Protein AF-A0A095SYG0-F1 (afdb_monomer_lite)

Secondary structure (DSSP, 8-state):
--SHHHHHHHHHHS-HHHHHHHHTTS-HHHHHHHHHHHHHHHHHHHHHHT-GGGHHHHHHHHHHHHHHHHHHHHHHHHHHHHHHHHHHHHHHHHHHHHHHHHHHHHHHHHHHTT-TTHHHHHHHHHHHHHHHHHTT---HHHHTTT-

Organism: NCBI:txid1453498

Structure (mmCIF, N/CA/C/O backbone):
data_AF-A0A095SYG0-F1
#
_entry.id   AF-A0A095SYG0-F1
#
loop_
_atom_site.group_PDB
_atom_site.id
_atom_site.type_symbol
_atom_site.label_atom_id
_atom_site.label_alt_id
_atom_site.label_comp_id
_atom_site.label_asym_id
_atom_site.label_entity_id
_atom_site.label_seq_id
_atom_site.pdbx_PDB_ins_code
_atom_site.Cartn_x
_atom_site.Cartn_y
_atom_site.Cartn_z
_atom_site.occupancy
_atom_site.B_iso_or_equiv
_atom_site.auth_seq_id
_atom_site.auth_comp_id
_atom_site.auth_asym_id
_atom_site.auth_atom_id
_atom_site.pdbx_PDB_model_num
ATOM 1 N N . MET A 1 1 ? 11.468 -15.580 -20.768 1.00 55.44 1 MET A N 1
ATOM 2 C CA . MET A 1 1 ? 11.190 -14.131 -20.685 1.00 55.44 1 MET A CA 1
ATOM 3 C C . MET A 1 1 ? 9.760 -13.942 -21.118 1.00 55.44 1 MET A C 1
ATOM 5 O O . MET A 1 1 ? 9.409 -14.448 -22.179 1.00 55.44 1 MET A O 1
ATOM 9 N N . TYR A 1 2 ? 8.950 -13.365 -20.238 1.00 66.25 2 TYR A N 1
ATOM 10 C CA . TYR A 1 2 ? 7.488 -13.443 -20.294 1.00 66.25 2 TYR A CA 1
ATOM 11 C C . TYR A 1 2 ? 6.916 -12.542 -21.401 1.00 66.25 2 TYR A C 1
ATOM 13 O O . TYR A 1 2 ? 5.941 -12.918 -22.042 1.00 66.25 2 TYR A O 1
ATOM 21 N N . TYR A 1 3 ? 7.595 -11.432 -21.722 1.00 77.06 3 TYR A N 1
ATOM 22 C CA . TYR A 1 3 ? 7.137 -10.454 -22.717 1.00 77.06 3 TYR A CA 1
ATOM 23 C C . TYR A 1 3 ? 7.975 -10.413 -23.995 1.00 77.06 3 TYR A C 1
ATOM 25 O O . TYR A 1 3 ? 7.632 -9.701 -24.935 1.00 77.06 3 TYR A O 1
ATOM 33 N N . LYS A 1 4 ? 9.051 -11.203 -24.079 1.00 71.62 4 LYS A N 1
ATOM 34 C CA . LYS A 1 4 ? 10.007 -11.170 -25.197 1.00 71.62 4 LYS A CA 1
ATOM 35 C C . LYS A 1 4 ? 9.344 -11.252 -26.576 1.00 71.62 4 LYS A C 1
ATOM 37 O O . LYS A 1 4 ? 9.665 -10.436 -27.427 1.00 71.62 4 LYS A O 1
ATOM 42 N N . GLN A 1 5 ? 8.427 -12.195 -26.800 1.00 74.25 5 GLN A N 1
ATOM 43 C CA . GLN A 1 5 ? 7.782 -12.361 -28.111 1.00 74.25 5 GLN A CA 1
ATOM 44 C C . GLN A 1 5 ? 6.916 -11.145 -28.483 1.00 74.25 5 GLN A C 1
ATOM 46 O O . GLN A 1 5 ? 7.044 -10.622 -29.581 1.00 74.25 5 GLN A O 1
ATOM 51 N N . GLN A 1 6 ? 6.120 -10.637 -27.538 1.00 77.31 6 GLN A N 1
ATOM 52 C CA . GLN A 1 6 ? 5.275 -9.455 -27.744 1.00 77.31 6 GLN A CA 1
ATOM 53 C C . GLN A 1 6 ? 6.100 -8.181 -27.950 1.00 77.31 6 GLN A C 1
ATOM 55 O O . GLN A 1 6 ? 5.770 -7.362 -28.801 1.00 77.31 6 GLN A O 1
ATOM 60 N N . LEU A 1 7 ? 7.207 -8.033 -27.216 1.00 79.75 7 LEU A N 1
ATOM 61 C CA . LEU A 1 7 ? 8.171 -6.957 -27.429 1.00 79.75 7 LEU A CA 1
ATOM 62 C C . LEU A 1 7 ? 8.756 -7.020 -28.840 1.00 79.75 7 LEU A C 1
ATOM 64 O O . LEU A 1 7 ? 8.797 -6.001 -29.521 1.00 79.75 7 LEU A O 1
ATOM 68 N N . PHE A 1 8 ? 9.175 -8.203 -29.295 1.00 73.62 8 PHE A N 1
ATOM 69 C CA . PHE A 1 8 ? 9.648 -8.390 -30.666 1.00 73.62 8 PHE A CA 1
ATOM 70 C C . PHE A 1 8 ? 8.575 -7.992 -31.687 1.00 73.62 8 PHE A C 1
ATOM 72 O O . PHE A 1 8 ? 8.866 -7.213 -32.592 1.00 73.62 8 PHE A O 1
ATOM 79 N N . ASP A 1 9 ? 7.338 -8.453 -31.519 1.00 76.19 9 ASP A N 1
ATOM 80 C CA . ASP A 1 9 ? 6.264 -8.156 -32.467 1.00 76.19 9 ASP A CA 1
ATOM 81 C C . ASP A 1 9 ? 5.954 -6.652 -32.529 1.00 76.19 9 ASP A C 1
ATOM 83 O O . ASP A 1 9 ? 5.886 -6.080 -33.613 1.00 76.19 9 ASP A O 1
ATOM 87 N N . ILE A 1 10 ? 5.864 -5.973 -31.385 1.00 75.88 10 ILE A N 1
ATOM 88 C CA . ILE A 1 10 ? 5.546 -4.539 -31.326 1.00 75.88 10 ILE A CA 1
ATOM 89 C C . ILE A 1 10 ? 6.710 -3.672 -31.830 1.00 75.88 10 ILE A C 1
ATOM 91 O O . ILE A 1 10 ? 6.491 -2.641 -32.460 1.00 75.88 10 ILE A O 1
ATOM 95 N N . ILE A 1 11 ? 7.958 -4.063 -31.563 1.00 71.75 11 ILE A N 1
ATOM 96 C CA . ILE A 1 11 ? 9.134 -3.253 -31.919 1.00 71.75 11 ILE A CA 1
ATOM 97 C C . ILE A 1 11 ? 9.509 -3.411 -33.393 1.00 71.75 11 ILE A C 1
ATOM 99 O O . ILE A 1 11 ? 9.991 -2.455 -33.999 1.00 71.75 11 ILE A O 1
ATOM 103 N N . PHE A 1 12 ? 9.317 -4.601 -33.966 1.00 67.12 12 PHE A N 1
ATOM 104 C CA . PHE A 1 12 ? 9.738 -4.897 -35.336 1.00 67.12 12 PHE A CA 1
ATOM 105 C C . PHE A 1 12 ? 8.595 -4.865 -36.356 1.00 67.12 12 PHE A C 1
ATOM 107 O O . PHE A 1 12 ? 8.872 -4.630 -37.531 1.00 67.12 12 PHE A O 1
ATOM 114 N N . ASN A 1 13 ? 7.337 -5.046 -35.933 1.00 66.62 13 ASN A N 1
ATOM 115 C CA . ASN A 1 13 ? 6.183 -5.046 -36.840 1.00 66.62 13 ASN A CA 1
ATOM 116 C C . ASN A 1 13 ? 5.265 -3.821 -36.672 1.00 66.62 13 ASN A C 1
ATOM 118 O O . ASN A 1 13 ? 4.390 -3.611 -37.512 1.00 66.62 13 ASN A O 1
ATOM 122 N N . GLU A 1 14 ? 5.461 -2.990 -35.639 1.00 68.56 14 GLU A N 1
ATOM 123 C CA . GLU A 1 14 ? 4.658 -1.785 -35.397 1.00 68.56 14 GLU A CA 1
ATOM 124 C C . GLU A 1 14 ? 5.507 -0.508 -35.216 1.00 68.56 14 GLU A C 1
ATOM 126 O O . GLU A 1 14 ? 6.732 -0.532 -35.127 1.00 68.56 14 GLU A O 1
ATOM 131 N N . ASN A 1 15 ? 4.850 0.660 -35.206 1.00 71.06 15 ASN A N 1
ATOM 132 C CA . ASN A 1 15 ? 5.502 1.959 -34.994 1.00 71.06 15 ASN A CA 1
ATOM 133 C C . ASN A 1 15 ? 5.879 2.139 -33.503 1.00 71.06 15 ASN A C 1
ATOM 135 O O . ASN A 1 15 ? 5.085 1.766 -32.640 1.00 71.06 15 ASN A O 1
ATOM 139 N N . PRO A 1 16 ? 7.001 2.807 -33.167 1.00 67.81 16 PRO A N 1
ATOM 140 C CA . PRO A 1 16 ? 7.369 3.217 -31.802 1.00 67.81 16 PRO A CA 1
ATOM 141 C C . PRO A 1 16 ? 6.239 3.761 -30.904 1.00 67.81 16 PRO A C 1
ATOM 143 O O . PRO A 1 16 ? 6.249 3.555 -29.692 1.00 67.81 16 PRO A O 1
ATOM 146 N N . THR A 1 17 ? 5.234 4.436 -31.470 1.00 77.38 17 THR A N 1
ATOM 147 C CA . THR A 1 17 ? 4.073 4.930 -30.703 1.00 77.38 17 THR A CA 1
ATOM 148 C C . THR A 1 17 ? 3.172 3.800 -30.183 1.00 77.38 17 THR A C 1
ATOM 150 O O . THR A 1 17 ? 2.547 3.951 -29.131 1.00 77.38 17 THR A O 1
ATOM 153 N N . SER A 1 18 ? 3.106 2.662 -30.879 1.00 82.44 18 SER A N 1
ATOM 154 C CA . SER A 1 18 ? 2.370 1.475 -30.430 1.00 82.44 18 SER A CA 1
ATOM 155 C C . SER A 1 18 ? 2.954 0.893 -29.150 1.00 82.44 18 SER A C 1
ATOM 157 O O . SER A 1 18 ? 2.197 0.523 -28.255 1.00 82.44 18 SER A O 1
ATOM 159 N N . PHE A 1 19 ? 4.285 0.883 -29.023 1.00 83.50 19 PHE A N 1
ATOM 160 C CA . PHE A 1 19 ? 4.963 0.376 -27.832 1.00 83.50 19 PHE A CA 1
ATOM 161 C C . PHE A 1 19 ? 4.562 1.148 -26.578 1.00 83.50 19 PHE A C 1
ATOM 163 O O . PHE A 1 19 ? 4.119 0.547 -25.604 1.00 83.50 19 PHE A O 1
ATOM 170 N N . ILE A 1 20 ? 4.623 2.481 -26.629 1.00 83.69 20 ILE A N 1
ATOM 171 C CA . ILE A 1 20 ? 4.245 3.324 -25.489 1.00 83.69 20 ILE A CA 1
ATOM 172 C C . ILE A 1 20 ? 2.759 3.160 -25.151 1.00 83.69 20 ILE A C 1
ATOM 174 O O . ILE A 1 20 ? 2.411 3.010 -23.985 1.00 83.69 20 ILE A O 1
ATOM 178 N N . LYS A 1 21 ? 1.874 3.124 -26.157 1.00 87.50 21 LYS A N 1
ATOM 179 C CA . LYS A 1 21 ? 0.428 2.922 -25.943 1.00 87.50 21 LYS A CA 1
ATOM 180 C C . LYS A 1 21 ? 0.081 1.554 -25.363 1.00 87.50 21 LYS A C 1
ATOM 182 O O . LYS A 1 21 ? -0.937 1.423 -24.690 1.00 87.50 21 LYS A O 1
ATOM 187 N N . TRP A 1 22 ? 0.848 0.523 -25.698 1.00 89.56 22 TRP A N 1
ATOM 188 C CA . TRP A 1 22 ? 0.668 -0.808 -25.134 1.00 89.56 22 TRP A CA 1
ATOM 189 C C . TRP A 1 22 ? 1.210 -0.873 -23.707 1.00 89.56 22 TRP A C 1
ATOM 191 O O . TRP A 1 22 ? 0.520 -1.384 -22.827 1.00 89.56 22 TRP A O 1
ATOM 201 N N . LEU A 1 23 ? 2.390 -0.295 -23.471 1.00 89.94 23 LEU A N 1
ATOM 202 C CA . LEU A 1 23 ? 3.031 -0.238 -22.163 1.00 89.94 23 LEU A CA 1
ATOM 203 C C . LEU A 1 23 ? 2.133 0.452 -21.130 1.00 89.94 23 LEU A C 1
ATOM 205 O O . LEU A 1 23 ? 1.880 -0.115 -20.075 1.00 89.94 23 LEU A O 1
ATOM 209 N N . THR A 1 24 ? 1.564 1.617 -21.452 1.00 89.38 24 THR A N 1
ATOM 210 C CA . THR A 1 24 ? 0.733 2.382 -20.502 1.00 89.38 24 THR A CA 1
ATOM 211 C C . THR A 1 24 ? -0.588 1.708 -20.127 1.00 89.38 24 THR A C 1
ATOM 213 O O . THR A 1 24 ? -1.232 2.128 -19.170 1.00 89.38 24 THR A O 1
ATOM 216 N N . LYS A 1 25 ? -1.007 0.663 -20.851 1.00 92.00 25 LYS A N 1
ATOM 217 C CA . LYS A 1 25 ? -2.186 -0.147 -20.497 1.00 92.00 25 LYS A CA 1
ATOM 218 C C . LYS A 1 25 ? -1.882 -1.224 -19.459 1.00 92.00 25 LYS A C 1
ATOM 220 O O . LYS A 1 25 ? -2.814 -1.836 -18.946 1.00 92.00 25 LYS A O 1
ATOM 225 N N . GLN A 1 26 ? -0.608 -1.499 -19.193 1.00 91.56 26 GLN A N 1
ATOM 226 C CA . GLN A 1 26 ? -0.200 -2.525 -18.244 1.00 91.56 26 GLN A CA 1
ATOM 227 C C . GLN A 1 26 ? -0.201 -1.969 -16.815 1.00 91.56 26 GLN A C 1
ATOM 229 O O . GLN A 1 26 ? 0.022 -0.770 -16.627 1.00 91.56 26 GLN A O 1
ATOM 234 N N . PRO A 1 27 ? -0.397 -2.813 -15.790 1.00 92.88 27 PRO A N 1
ATOM 235 C CA . PRO A 1 27 ? -0.157 -2.416 -14.405 1.00 92.88 27 PRO A CA 1
ATOM 236 C C . PRO A 1 27 ? 1.266 -1.873 -14.218 1.00 92.88 27 PRO A C 1
ATOM 238 O O . PRO A 1 27 ? 2.194 -2.377 -14.849 1.00 92.88 27 PRO A O 1
ATOM 241 N N . LEU A 1 28 ? 1.466 -0.899 -13.324 1.00 91.38 28 LEU A N 1
ATOM 242 C CA . LEU A 1 28 ? 2.775 -0.258 -13.099 1.00 91.38 28 LEU A CA 1
ATOM 243 C C . LEU A 1 28 ? 3.906 -1.271 -12.854 1.00 91.38 28 LEU A C 1
ATOM 245 O O . LEU A 1 28 ? 4.974 -1.188 -13.460 1.00 91.38 28 LEU A O 1
ATOM 249 N N . LYS A 1 29 ? 3.637 -2.298 -12.040 1.00 90.44 29 LYS A N 1
ATOM 250 C CA . LYS A 1 29 ? 4.579 -3.396 -11.787 1.00 90.44 29 LYS A CA 1
ATOM 251 C C . LYS A 1 29 ? 4.994 -4.125 -13.070 1.00 90.44 29 LYS A C 1
ATOM 253 O O . LYS A 1 29 ? 6.168 -4.436 -13.252 1.00 90.44 29 LYS A O 1
ATOM 258 N N . GLU A 1 30 ? 4.045 -4.369 -13.969 1.00 92.31 30 GLU A N 1
ATOM 259 C CA . GLU A 1 30 ? 4.309 -5.008 -15.259 1.00 92.31 30 GLU A CA 1
ATOM 260 C C . GLU A 1 30 ? 5.043 -4.057 -16.213 1.00 92.31 30 GLU A C 1
ATOM 262 O O . GLU A 1 30 ? 5.946 -4.496 -16.921 1.00 92.31 30 GLU A O 1
ATOM 267 N N . GLN A 1 31 ? 4.752 -2.750 -16.182 1.00 91.88 31 GLN A N 1
ATOM 268 C CA . GLN A 1 31 ? 5.489 -1.753 -16.969 1.00 91.88 31 GLN A CA 1
ATOM 269 C C . GLN A 1 31 ? 6.988 -1.774 -16.650 1.00 91.88 31 GLN A C 1
ATOM 271 O O . GLN A 1 31 ? 7.810 -1.797 -17.567 1.00 91.88 31 GLN A O 1
ATOM 276 N N . VAL A 1 32 ? 7.352 -1.847 -15.366 1.00 93.44 32 VAL A N 1
ATOM 277 C CA . VAL A 1 32 ? 8.752 -1.966 -14.923 1.00 93.44 32 VAL A CA 1
ATOM 278 C C . VAL A 1 32 ? 9.404 -3.237 -15.468 1.00 93.44 32 VAL A C 1
ATOM 280 O O . VAL A 1 32 ? 10.500 -3.185 -16.027 1.00 93.44 32 VAL A O 1
ATOM 283 N N . VAL A 1 33 ? 8.726 -4.383 -15.359 1.00 92.50 33 VAL A N 1
ATOM 284 C CA . VAL A 1 33 ? 9.238 -5.668 -15.868 1.00 92.50 33 VAL A CA 1
ATOM 285 C C . VAL A 1 33 ? 9.470 -5.604 -17.379 1.00 92.50 33 VAL A C 1
ATOM 287 O O . VAL A 1 33 ? 10.533 -6.000 -17.863 1.00 92.50 33 VAL A O 1
ATOM 290 N N . ILE A 1 34 ? 8.504 -5.061 -18.117 1.00 92.19 34 ILE A N 1
ATOM 291 C CA . ILE A 1 34 ? 8.558 -4.911 -19.571 1.00 92.19 34 ILE A CA 1
ATOM 292 C C . ILE A 1 34 ? 9.709 -3.991 -19.984 1.00 92.19 34 ILE A C 1
ATOM 294 O O . ILE A 1 34 ? 10.487 -4.345 -20.872 1.00 92.19 34 ILE A O 1
ATOM 298 N N . LEU A 1 35 ? 9.859 -2.830 -19.340 1.00 92.44 35 LEU A N 1
ATOM 299 C CA . LEU A 1 35 ? 10.941 -1.888 -19.633 1.00 92.44 35 LEU A CA 1
ATOM 300 C C . LEU A 1 35 ? 12.317 -2.481 -19.312 1.00 92.44 35 LEU A C 1
ATOM 302 O O . LEU A 1 35 ? 13.264 -2.279 -20.076 1.00 92.44 35 LEU A O 1
ATOM 306 N N . ARG A 1 36 ? 12.431 -3.277 -18.243 1.00 91.44 36 ARG A N 1
ATOM 307 C CA . ARG A 1 36 ? 13.665 -3.997 -17.909 1.00 91.44 36 ARG A CA 1
ATOM 308 C C . ARG A 1 36 ? 14.025 -5.034 -18.979 1.00 91.44 36 ARG A C 1
ATOM 310 O O . ARG A 1 36 ? 15.183 -5.091 -19.401 1.00 91.44 36 ARG A O 1
ATOM 317 N N . GLU A 1 37 ? 13.054 -5.819 -19.458 1.00 90.88 37 GLU A N 1
ATOM 318 C CA . GLU A 1 37 ? 13.263 -6.760 -20.574 1.00 90.88 37 GLU A CA 1
ATOM 319 C C . GLU A 1 37 ? 13.631 -6.016 -21.874 1.00 90.88 37 GLU A C 1
ATOM 321 O O . GLU A 1 37 ? 14.571 -6.411 -22.570 1.00 90.88 37 GLU A O 1
ATOM 326 N N . PHE A 1 38 ? 12.960 -4.900 -22.174 1.00 89.81 38 PHE A N 1
ATOM 327 C CA . PHE A 1 38 ? 13.249 -4.064 -23.341 1.00 89.81 38 PHE A CA 1
ATOM 328 C C . PHE A 1 38 ? 14.674 -3.493 -23.307 1.00 89.81 38 PHE A C 1
ATOM 330 O O . PHE A 1 38 ? 15.423 -3.651 -24.275 1.00 89.81 38 PHE A O 1
ATOM 337 N N . LYS A 1 39 ? 15.094 -2.915 -22.173 1.00 90.56 39 LYS A N 1
ATOM 338 C CA . LYS A 1 39 ? 16.464 -2.424 -21.946 1.00 90.56 39 LYS A CA 1
ATOM 339 C C . LYS A 1 39 ? 17.503 -3.505 -22.240 1.00 90.56 39 LYS A C 1
ATOM 341 O O . LYS A 1 39 ? 18.465 -3.263 -22.972 1.00 90.56 39 LYS A O 1
ATOM 346 N N . GLN A 1 40 ? 17.305 -4.711 -21.704 1.00 90.94 40 GLN A N 1
ATOM 347 C CA . GLN A 1 40 ? 18.210 -5.837 -21.941 1.00 90.94 40 GLN A CA 1
ATOM 348 C C . GLN A 1 40 ? 18.255 -6.239 -23.417 1.00 90.94 40 GLN A C 1
ATOM 350 O O . GLN A 1 40 ? 19.335 -6.507 -23.943 1.00 90.94 40 GLN A O 1
ATOM 355 N N . MET A 1 41 ? 17.108 -6.260 -24.097 1.00 88.00 41 MET A N 1
ATOM 356 C CA . MET A 1 41 ? 17.033 -6.611 -25.512 1.00 88.00 41 MET A CA 1
ATOM 357 C C . MET A 1 41 ? 17.788 -5.608 -26.392 1.00 88.00 41 MET A C 1
ATOM 359 O O . MET A 1 41 ? 18.561 -6.014 -27.261 1.00 88.00 41 MET A O 1
ATOM 363 N N . VAL A 1 42 ? 17.616 -4.308 -26.140 1.00 87.50 42 VAL A N 1
ATOM 364 C CA . VAL A 1 42 ? 18.309 -3.238 -26.872 1.00 87.50 42 VAL A CA 1
ATOM 365 C C . VAL A 1 42 ? 19.823 -3.327 -26.665 1.00 87.50 42 VAL A C 1
ATOM 367 O O . VAL A 1 42 ? 20.576 -3.307 -27.640 1.00 87.50 42 VAL A O 1
ATOM 370 N N . LEU A 1 43 ? 20.275 -3.515 -25.420 1.00 89.56 43 LEU A N 1
ATOM 371 C CA . LEU A 1 43 ? 21.693 -3.712 -25.104 1.00 89.56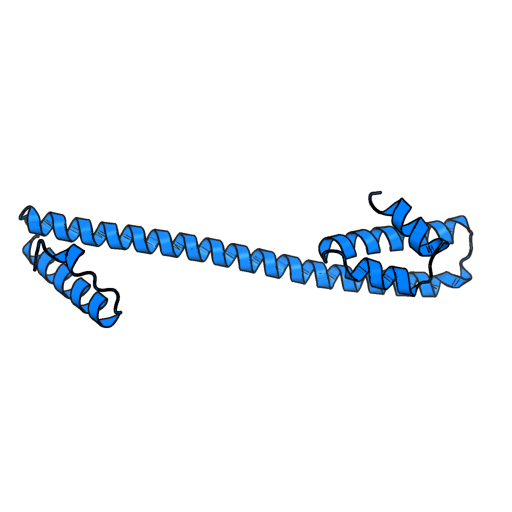 43 LEU A CA 1
ATOM 372 C C . LEU A 1 43 ? 22.267 -4.940 -25.822 1.00 89.56 43 LEU A C 1
ATOM 374 O O . LEU A 1 43 ? 23.296 -4.844 -26.490 1.00 89.56 43 LEU A O 1
ATOM 378 N N . GLN A 1 44 ? 21.588 -6.088 -25.739 1.00 89.62 44 GLN A N 1
ATOM 379 C CA . GLN A 1 44 ? 22.024 -7.315 -26.409 1.00 89.62 44 GLN A CA 1
ATOM 380 C C . GLN A 1 44 ? 22.118 -7.140 -27.927 1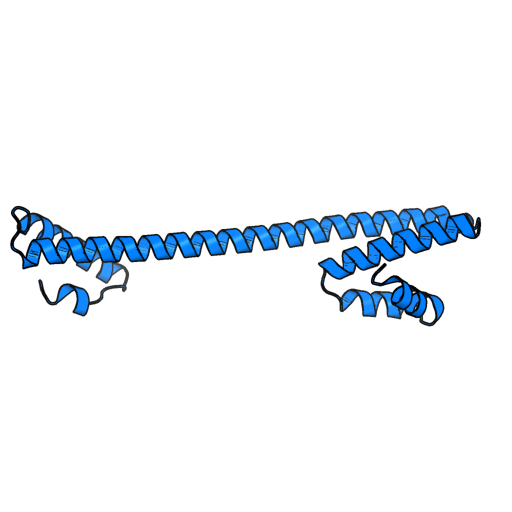.00 89.62 44 GLN A C 1
ATOM 382 O O . GLN A 1 44 ? 23.080 -7.613 -28.530 1.00 89.62 44 GLN A O 1
ATOM 387 N N . ASN A 1 45 ? 21.151 -6.463 -28.548 1.00 86.88 45 ASN A N 1
ATOM 388 C CA . ASN A 1 45 ? 21.159 -6.216 -29.988 1.00 86.88 45 ASN A CA 1
ATOM 389 C C . ASN A 1 45 ? 22.301 -5.280 -30.404 1.00 86.88 45 ASN A C 1
ATOM 391 O O . ASN A 1 45 ? 22.952 -5.552 -31.412 1.00 86.88 45 ASN A O 1
ATOM 395 N N . MET A 1 46 ? 22.600 -4.235 -29.625 1.00 89.31 46 MET A N 1
ATOM 396 C CA . MET A 1 46 ? 23.745 -3.348 -29.867 1.00 89.31 46 MET A CA 1
ATOM 397 C C . MET A 1 46 ? 25.068 -4.130 -29.864 1.00 89.31 46 MET A C 1
ATOM 399 O O . MET A 1 46 ? 25.838 -4.039 -30.817 1.00 89.31 46 MET A O 1
ATOM 403 N N . PHE A 1 47 ? 25.301 -4.965 -28.842 1.00 89.56 47 PHE A N 1
ATOM 404 C CA . PHE A 1 47 ? 26.516 -5.784 -28.759 1.00 89.56 47 PHE A CA 1
ATOM 405 C C . PHE A 1 47 ? 26.592 -6.847 -29.863 1.00 89.56 47 PHE A C 1
ATOM 407 O O . PHE A 1 47 ? 27.652 -7.032 -30.456 1.00 89.56 47 PHE A O 1
ATOM 414 N N . LYS A 1 48 ? 25.479 -7.525 -30.179 1.00 90.44 48 LYS A N 1
ATOM 415 C CA . LYS A 1 48 ? 25.431 -8.551 -31.238 1.00 90.44 48 LYS A CA 1
ATO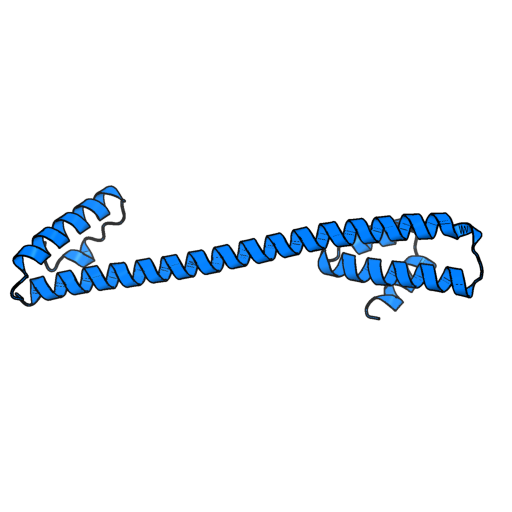M 416 C C . LYS A 1 48 ? 25.658 -7.978 -32.634 1.00 90.44 48 LYS A C 1
ATOM 418 O O . LYS A 1 48 ? 26.345 -8.599 -33.434 1.00 90.44 48 LYS A O 1
ATOM 423 N N . SER A 1 49 ? 25.074 -6.818 -32.926 1.00 87.31 49 SER A N 1
ATOM 424 C CA . SER A 1 49 ? 25.223 -6.141 -34.222 1.00 87.31 49 SER A CA 1
ATOM 425 C C . SER A 1 49 ? 26.527 -5.352 -34.346 1.00 87.31 49 SER A C 1
ATOM 427 O O . SER A 1 49 ? 26.835 -4.875 -35.433 1.00 87.31 49 SER A O 1
ATOM 429 N N . GLN A 1 50 ? 27.269 -5.186 -33.242 1.00 88.19 50 GLN A N 1
ATOM 430 C CA . GLN A 1 50 ? 28.422 -4.284 -33.125 1.00 88.19 50 GLN A CA 1
ATOM 431 C C . GLN A 1 50 ? 28.109 -2.836 -33.549 1.00 88.19 50 GLN A C 1
ATOM 433 O O . GLN A 1 50 ? 29.009 -2.053 -33.854 1.00 88.19 50 GLN A O 1
ATOM 438 N N . ASN A 1 51 ? 26.828 -2.453 -33.560 1.00 84.81 51 ASN A N 1
ATOM 439 C CA . ASN A 1 51 ? 26.404 -1.117 -33.938 1.00 84.81 51 ASN A CA 1
ATOM 440 C C . ASN A 1 51 ? 26.465 -0.179 -32.729 1.00 84.81 51 ASN A C 1
ATOM 442 O O . ASN A 1 51 ? 25.456 0.112 -32.091 1.00 84.81 51 ASN A O 1
ATOM 446 N N . PHE A 1 52 ? 27.659 0.317 -32.425 1.00 90.44 52 PHE A N 1
ATOM 447 C CA . PHE A 1 52 ? 27.874 1.244 -31.312 1.00 90.44 52 PHE A CA 1
ATOM 448 C C . PHE A 1 52 ? 27.522 2.702 -31.638 1.00 90.44 52 PHE A C 1
ATOM 450 O O . PHE A 1 52 ? 27.617 3.552 -30.758 1.00 90.44 52 PHE A O 1
ATOM 457 N N . SER A 1 53 ? 27.060 3.009 -32.858 1.00 90.50 53 SER A N 1
ATOM 458 C CA . SER A 1 53 ? 26.628 4.374 -33.216 1.00 90.50 53 SER A CA 1
ATOM 459 C C . SER A 1 53 ? 25.447 4.871 -32.370 1.00 90.50 53 SER A C 1
ATOM 461 O O . SER A 1 53 ? 25.273 6.072 -32.199 1.00 90.50 53 SER A O 1
ATOM 463 N N . ILE A 1 54 ? 24.672 3.946 -31.794 1.00 84.62 54 ILE A N 1
ATOM 464 C CA . ILE A 1 54 ? 23.531 4.233 -30.918 1.00 84.62 54 ILE A CA 1
ATOM 465 C C . ILE A 1 54 ? 23.882 4.177 -29.423 1.00 84.62 54 ILE A C 1
ATOM 467 O O . ILE A 1 54 ? 22.981 4.257 -28.591 1.00 84.62 54 ILE A O 1
ATOM 471 N N . ALA A 1 55 ? 25.155 4.010 -29.048 1.00 90.06 55 ALA A N 1
ATOM 472 C CA . ALA A 1 55 ? 25.547 3.743 -27.661 1.00 90.06 55 ALA A CA 1
ATOM 473 C C . ALA A 1 55 ? 25.080 4.829 -26.677 1.00 90.06 55 ALA A C 1
ATOM 475 O O . ALA A 1 55 ? 24.550 4.503 -25.612 1.00 90.06 55 ALA A O 1
ATOM 476 N N . ASP A 1 56 ? 25.198 6.106 -27.050 1.00 91.56 56 ASP A N 1
ATOM 477 C CA . ASP A 1 56 ? 24.728 7.218 -26.217 1.00 91.56 56 ASP A CA 1
ATOM 478 C C . ASP A 1 56 ? 23.203 7.214 -26.063 1.00 91.56 56 ASP A C 1
ATOM 480 O O . ASP A 1 56 ? 22.687 7.425 -24.964 1.00 91.56 56 ASP A O 1
ATOM 484 N N . THR A 1 57 ? 22.471 6.883 -27.130 1.00 88.38 57 THR A N 1
ATOM 485 C CA . THR A 1 57 ? 21.012 6.718 -27.091 1.00 88.38 57 THR A CA 1
ATOM 486 C C . THR A 1 57 ? 20.606 5.567 -26.171 1.00 88.38 57 THR A C 1
ATOM 488 O O . THR A 1 57 ? 19.703 5.722 -25.353 1.00 88.38 57 THR A O 1
ATOM 491 N N . VAL A 1 58 ? 21.295 4.425 -26.249 1.00 89.25 58 VAL A N 1
ATOM 492 C CA . VAL A 1 58 ? 21.033 3.259 -25.390 1.00 89.25 58 VAL A CA 1
ATOM 493 C C . VAL A 1 58 ?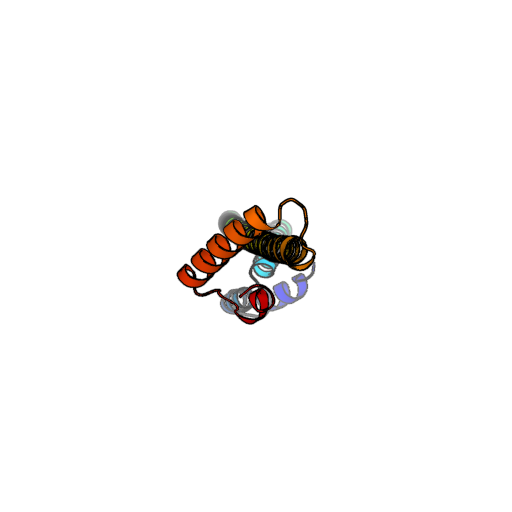 21.348 3.567 -23.925 1.00 89.25 58 VAL A C 1
ATOM 495 O O . VAL A 1 58 ? 20.614 3.140 -23.030 1.00 89.25 58 VAL A O 1
ATOM 498 N N . LYS A 1 59 ? 22.409 4.338 -23.663 1.00 91.94 59 LYS A N 1
ATOM 499 C CA . LYS A 1 59 ? 22.769 4.795 -22.318 1.00 91.94 59 LYS A CA 1
ATOM 500 C C . LYS A 1 59 ? 21.715 5.742 -21.743 1.00 91.94 59 LYS A C 1
ATOM 502 O O . LYS A 1 59 ? 21.308 5.555 -20.598 1.00 91.94 59 LYS A O 1
ATOM 507 N N . ALA A 1 60 ? 21.253 6.715 -22.528 1.00 92.06 60 ALA A N 1
ATOM 508 C CA . ALA A 1 60 ? 20.189 7.631 -22.124 1.00 92.06 60 ALA A CA 1
ATOM 509 C C . ALA A 1 60 ? 18.882 6.878 -21.830 1.00 92.06 60 ALA A C 1
ATOM 511 O O . ALA A 1 60 ? 18.325 7.032 -20.747 1.00 92.06 60 ALA A O 1
ATOM 512 N N . LEU A 1 61 ? 18.463 5.983 -22.732 1.00 89.38 61 LEU A N 1
ATOM 513 C CA . LEU A 1 61 ? 17.292 5.123 -22.542 1.00 89.38 61 LEU A CA 1
ATOM 514 C C . LEU A 1 61 ? 17.402 4.280 -21.266 1.00 89.38 61 LEU A C 1
ATOM 516 O O . LEU A 1 61 ? 16.459 4.207 -20.485 1.00 89.38 61 LEU A O 1
ATOM 520 N N . SER A 1 62 ? 18.562 3.656 -21.045 1.00 92.38 62 SER A N 1
ATOM 521 C CA . SER A 1 62 ? 18.808 2.836 -19.856 1.00 92.38 62 SER A CA 1
ATOM 522 C C . SER A 1 62 ? 18.645 3.638 -18.572 1.00 92.38 62 SER A C 1
ATOM 524 O O . SER A 1 62 ? 18.030 3.140 -17.637 1.00 92.38 62 SER A O 1
ATOM 526 N N . LYS A 1 63 ? 19.163 4.871 -18.548 1.00 95.06 63 LYS A N 1
ATOM 527 C CA . LYS A 1 63 ? 19.037 5.770 -17.402 1.00 95.06 63 LYS A CA 1
ATOM 528 C C . LYS A 1 63 ? 17.575 6.146 -17.146 1.00 95.06 63 LYS A C 1
ATOM 530 O O . LYS A 1 63 ? 17.132 6.046 -16.012 1.00 95.06 63 LYS A O 1
ATOM 535 N N . THR A 1 64 ? 16.826 6.514 -18.185 1.00 93.25 64 THR A N 1
ATOM 536 C CA . THR A 1 64 ? 15.398 6.846 -18.053 1.00 93.25 64 THR A CA 1
ATOM 537 C C . THR A 1 64 ? 14.583 5.665 -17.525 1.00 93.25 64 THR A C 1
ATOM 539 O O . THR A 1 64 ? 13.715 5.853 -16.681 1.00 93.25 64 THR A O 1
ATOM 542 N N . ILE A 1 65 ? 14.876 4.445 -17.986 1.00 94.19 65 ILE A N 1
ATOM 543 C CA . ILE A 1 65 ? 14.216 3.231 -17.485 1.00 94.19 65 ILE A CA 1
ATOM 544 C C . ILE A 1 65 ? 14.546 2.993 -16.007 1.00 94.19 65 ILE A C 1
ATOM 546 O O . ILE A 1 65 ? 13.644 2.664 -15.245 1.00 94.19 65 ILE A O 1
ATOM 550 N N . ASP A 1 66 ? 15.802 3.186 -15.597 1.00 95.31 66 ASP A N 1
ATOM 551 C CA . ASP A 1 66 ? 16.215 3.005 -14.199 1.00 95.31 66 ASP A CA 1
ATOM 552 C C . ASP A 1 66 ? 15.580 4.054 -13.267 1.00 95.31 66 ASP A C 1
ATOM 554 O O . ASP A 1 66 ? 15.181 3.732 -12.149 1.00 95.31 66 ASP A O 1
ATOM 558 N N . GLU A 1 67 ? 15.465 5.305 -13.722 1.00 96.38 67 GLU A N 1
ATOM 559 C CA . GLU A 1 67 ? 14.790 6.381 -12.983 1.00 96.38 67 GLU A CA 1
ATOM 560 C C . GLU A 1 67 ? 13.292 6.093 -12.830 1.00 96.38 67 GLU A C 1
ATOM 562 O O . GLU A 1 67 ? 12.775 6.139 -11.715 1.00 96.38 67 GLU A O 1
ATOM 567 N N . TYR A 1 68 ? 12.624 5.697 -13.916 1.00 94.00 68 TYR A N 1
ATOM 568 C CA . TYR A 1 68 ? 11.216 5.304 -13.886 1.00 94.00 68 TYR A CA 1
ATOM 569 C C . TYR A 1 68 ? 10.967 4.089 -12.979 1.00 94.00 68 TYR A C 1
ATOM 571 O O . TYR A 1 68 ? 10.044 4.097 -12.169 1.00 94.00 68 TYR A O 1
ATOM 579 N N . GLU A 1 69 ? 11.806 3.051 -13.074 1.00 95.25 69 GLU A N 1
ATOM 580 C CA . GLU A 1 69 ? 11.724 1.873 -12.203 1.00 95.25 69 GLU A CA 1
ATOM 581 C C . GLU A 1 69 ? 11.814 2.269 -10.726 1.00 95.25 69 GLU A C 1
ATOM 583 O O . GLU A 1 69 ? 11.026 1.793 -9.911 1.00 95.25 69 GLU A O 1
ATOM 588 N N . LYS A 1 70 ? 12.738 3.169 -10.382 1.00 95.44 70 LYS A N 1
ATOM 589 C CA . LYS A 1 70 ? 12.895 3.652 -9.011 1.00 95.44 70 LYS A CA 1
ATOM 590 C C . LYS A 1 70 ? 11.647 4.379 -8.506 1.00 95.44 70 LYS A C 1
ATOM 592 O O . LYS A 1 70 ? 11.248 4.151 -7.366 1.00 95.44 70 LYS A O 1
ATOM 597 N N . GLU A 1 71 ? 11.061 5.254 -9.318 1.00 95.12 71 GLU A N 1
ATOM 598 C CA . GLU A 1 71 ? 9.860 6.011 -8.944 1.00 95.12 71 GLU A CA 1
ATOM 599 C C . GLU A 1 71 ? 8.656 5.088 -8.738 1.00 95.12 71 GLU A C 1
ATOM 601 O O . GLU A 1 71 ? 7.997 5.166 -7.703 1.00 95.12 71 GLU A O 1
ATOM 606 N N . VAL A 1 72 ? 8.430 4.150 -9.661 1.00 94.00 72 VAL A N 1
ATOM 607 C CA . VAL A 1 72 ? 7.328 3.186 -9.554 1.00 94.00 72 VAL A CA 1
ATOM 608 C C . VAL A 1 72 ? 7.488 2.273 -8.343 1.00 94.00 72 VAL A C 1
ATOM 610 O O . VAL A 1 72 ? 6.513 2.005 -7.648 1.00 94.00 72 VAL A O 1
ATOM 613 N N . LEU A 1 73 ? 8.698 1.778 -8.068 1.00 91.81 73 LEU A N 1
ATOM 614 C CA . LEU A 1 73 ? 8.925 0.935 -6.892 1.00 91.81 73 LEU A CA 1
ATOM 615 C C . LEU A 1 73 ? 8.658 1.702 -5.592 1.00 91.81 73 LEU A C 1
ATOM 617 O O . LEU A 1 73 ? 8.021 1.155 -4.698 1.00 91.81 73 LEU A O 1
ATOM 621 N N . ALA A 1 74 ? 9.068 2.970 -5.510 1.00 93.75 74 ALA A N 1
ATOM 622 C CA . ALA A 1 74 ? 8.778 3.807 -4.348 1.00 93.75 74 ALA A CA 1
ATOM 623 C C . ALA A 1 74 ? 7.269 4.045 -4.157 1.00 93.75 74 ALA A C 1
ATOM 625 O O . ALA A 1 74 ? 6.787 4.025 -3.026 1.00 93.75 74 ALA A O 1
ATOM 626 N N . GLU A 1 75 ? 6.521 4.248 -5.245 1.00 92.81 75 GLU A N 1
ATOM 627 C CA . GLU A 1 75 ? 5.061 4.393 -5.204 1.00 92.81 75 GLU A CA 1
ATOM 628 C C . GLU A 1 75 ? 4.372 3.104 -4.736 1.00 92.81 75 GLU A C 1
ATOM 630 O O . GLU A 1 75 ? 3.538 3.144 -3.832 1.00 92.81 75 GLU A O 1
ATOM 635 N N . LEU A 1 76 ? 4.766 1.953 -5.289 1.00 91.94 76 LEU A N 1
ATOM 636 C CA . LEU A 1 76 ? 4.221 0.648 -4.903 1.00 91.94 76 LEU A CA 1
ATOM 637 C C . LEU A 1 76 ? 4.527 0.301 -3.439 1.00 91.94 76 LEU A C 1
ATOM 639 O O . LEU A 1 76 ? 3.667 -0.244 -2.747 1.00 91.94 76 LEU A O 1
ATOM 643 N N . ASP A 1 77 ? 5.729 0.627 -2.958 1.00 92.69 77 ASP A N 1
ATOM 644 C CA . ASP A 1 77 ? 6.106 0.429 -1.557 1.00 92.69 77 ASP A CA 1
ATOM 645 C C . ASP A 1 77 ? 5.280 1.332 -0.627 1.00 92.69 77 ASP A C 1
ATOM 647 O O . ASP A 1 77 ? 4.803 0.875 0.413 1.00 92.69 77 ASP A O 1
ATOM 651 N N . ALA A 1 78 ? 5.057 2.594 -1.007 1.00 92.25 78 ALA A N 1
ATOM 652 C CA . ALA A 1 78 ? 4.224 3.517 -0.238 1.00 92.25 78 ALA A CA 1
ATOM 653 C C . ALA A 1 78 ? 2.754 3.064 -0.182 1.00 92.25 78 ALA A C 1
ATOM 655 O O . ALA A 1 78 ? 2.132 3.122 0.880 1.00 92.25 78 ALA A O 1
ATOM 656 N N . GLU A 1 79 ? 2.203 2.572 -1.295 1.00 91.81 79 GLU A N 1
ATOM 657 C CA . GLU A 1 79 ? 0.848 2.011 -1.341 1.00 91.81 79 GLU A CA 1
ATOM 658 C C . GLU A 1 79 ? 0.723 0.775 -0.437 1.00 91.81 79 GLU A C 1
ATOM 660 O O . GLU A 1 79 ? -0.238 0.657 0.330 1.00 91.81 79 GLU A O 1
ATOM 665 N N . ALA A 1 80 ? 1.714 -0.121 -0.473 1.00 91.81 80 ALA A N 1
ATOM 666 C CA . ALA A 1 80 ? 1.748 -1.304 0.379 1.00 91.81 80 ALA A CA 1
ATOM 667 C C . ALA A 1 80 ? 1.799 -0.936 1.871 1.00 91.81 80 ALA A C 1
ATOM 669 O O . ALA A 1 80 ? 1.003 -1.460 2.650 1.00 91.81 80 ALA A O 1
ATOM 670 N N . GLN A 1 81 ? 2.666 0.006 2.253 1.00 90.19 81 GLN A N 1
ATOM 671 C CA . GLN A 1 81 ? 2.767 0.503 3.630 1.00 90.19 81 GLN A CA 1
ATOM 672 C C . GLN A 1 81 ? 1.468 1.161 4.101 1.00 90.19 81 GLN A C 1
ATOM 674 O O . GLN A 1 81 ? 1.030 0.941 5.228 1.00 90.19 81 GLN A O 1
ATOM 679 N N . HIS A 1 82 ? 0.824 1.952 3.241 1.00 90.88 82 HIS A N 1
ATOM 680 C CA . HIS A 1 82 ? -0.453 2.575 3.571 1.00 90.88 82 HIS A CA 1
ATOM 681 C C . HIS A 1 82 ? -1.549 1.529 3.801 1.00 90.88 82 HIS A C 1
ATOM 683 O O . HIS A 1 82 ? -2.315 1.627 4.759 1.00 90.88 82 HIS A O 1
ATOM 689 N N . LYS A 1 83 ? -1.618 0.505 2.944 1.00 93.25 83 LYS A N 1
ATOM 690 C CA . LYS A 1 83 ? -2.573 -0.593 3.103 1.00 93.25 83 LYS A CA 1
ATOM 691 C C . LYS A 1 83 ? -2.336 -1.368 4.401 1.00 93.25 83 LYS A C 1
ATOM 693 O O . LYS A 1 83 ? -3.294 -1.632 5.120 1.00 93.25 83 LYS A O 1
ATOM 698 N N . GLU A 1 84 ? -1.086 -1.697 4.711 1.00 93.38 84 GLU A N 1
ATOM 699 C CA . GLU A 1 84 ? -0.721 -2.373 5.960 1.00 93.38 84 GLU A CA 1
ATOM 700 C C . GLU A 1 84 ? -1.128 -1.541 7.184 1.00 93.38 84 GLU A C 1
ATOM 702 O O . GLU A 1 84 ? -1.793 -2.056 8.080 1.00 93.38 84 GLU A O 1
ATOM 707 N N . ALA A 1 85 ? -0.842 -0.236 7.176 1.00 90.69 85 ALA A N 1
ATOM 708 C CA . ALA A 1 85 ? -1.231 0.667 8.257 1.00 90.69 85 ALA A CA 1
ATOM 709 C C . ALA A 1 85 ? -2.756 0.730 8.461 1.00 90.69 85 ALA A C 1
ATOM 711 O O . ALA A 1 85 ? -3.223 0.757 9.601 1.00 90.69 85 ALA A O 1
ATOM 712 N N . LEU A 1 86 ? -3.546 0.721 7.380 1.00 91.69 86 LEU A N 1
ATOM 713 C CA . LEU A 1 86 ? -5.009 0.659 7.474 1.00 91.69 86 LEU A CA 1
ATOM 714 C C . LEU A 1 86 ? -5.495 -0.666 8.070 1.00 91.69 86 LEU A C 1
ATOM 716 O O . LEU A 1 86 ? -6.375 -0.661 8.927 1.00 91.69 86 LEU A O 1
ATOM 720 N N . GLU A 1 87 ? -4.917 -1.794 7.654 1.00 91.56 87 GLU A N 1
ATOM 721 C CA . GLU A 1 87 ? -5.270 -3.111 8.196 1.00 91.56 87 GLU A CA 1
ATOM 722 C C . GLU A 1 87 ? -4.909 -3.233 9.686 1.00 91.56 87 GLU A C 1
ATOM 724 O O . GLU A 1 87 ? -5.657 -3.823 10.470 1.00 91.56 87 GLU A O 1
ATOM 729 N N . GLU A 1 88 ? -3.772 -2.673 10.106 1.00 91.56 88 GLU A N 1
ATOM 730 C CA . GLU A 1 88 ? -3.393 -2.591 11.519 1.00 91.56 88 GLU A CA 1
ATOM 731 C C . GLU A 1 88 ? -4.347 -1.697 12.313 1.00 91.56 88 GLU A C 1
ATOM 733 O O . GLU A 1 88 ? -4.782 -2.075 13.406 1.00 91.56 88 GLU A O 1
ATOM 738 N N . GLN A 1 89 ? -4.718 -0.544 11.755 1.00 90.81 89 GLN A N 1
ATOM 739 C CA . GLN A 1 89 ? -5.682 0.362 12.370 1.00 90.81 89 GLN A CA 1
ATOM 740 C C . GLN A 1 89 ? -7.049 -0.310 12.548 1.00 90.81 89 GLN A C 1
ATOM 742 O O . GLN A 1 89 ? -7.648 -0.200 13.618 1.00 90.81 89 GLN A O 1
ATOM 747 N N . GLU A 1 90 ? -7.533 -1.032 11.537 1.00 90.50 90 GLU A N 1
ATOM 748 C CA . GLU A 1 90 ? -8.802 -1.758 11.602 1.00 90.50 90 GLU A CA 1
ATOM 749 C C . GLU A 1 90 ? -8.769 -2.844 12.685 1.00 90.50 90 GLU A C 1
ATOM 751 O O . GLU A 1 90 ? -9.679 -2.929 13.510 1.00 90.50 90 GLU A O 1
ATOM 756 N N . LYS A 1 91 ? -7.682 -3.622 12.763 1.00 89.50 91 LYS A N 1
ATOM 757 C CA . LYS A 1 91 ? -7.497 -4.622 13.828 1.00 89.50 91 LYS A CA 1
ATOM 758 C C . LYS A 1 91 ? -7.489 -3.984 15.214 1.00 89.50 91 LYS A C 1
ATOM 760 O O . LYS A 1 91 ?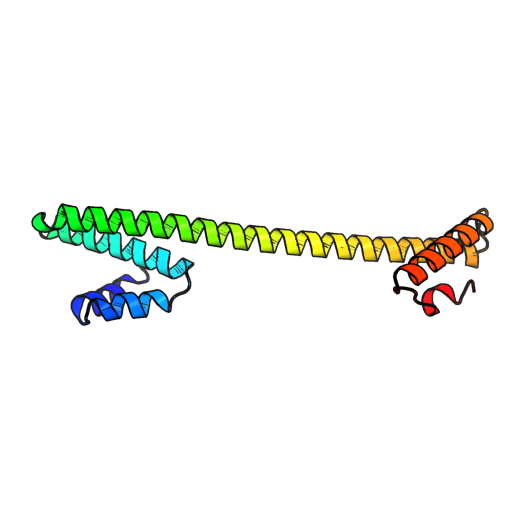 -8.125 -4.507 16.129 1.00 89.50 91 LYS A O 1
ATOM 765 N N . ALA A 1 92 ? -6.789 -2.863 15.383 1.00 86.94 92 ALA A N 1
ATOM 766 C CA . ALA A 1 92 ? -6.765 -2.140 16.650 1.00 86.94 92 ALA A CA 1
ATOM 767 C C . ALA A 1 92 ? -8.163 -1.625 17.028 1.00 86.94 92 ALA A C 1
ATOM 769 O O . ALA A 1 92 ? -8.574 -1.747 18.181 1.00 86.94 92 ALA A O 1
ATOM 770 N N . MET A 1 93 ? -8.925 -1.115 16.057 1.00 85.19 93 MET A N 1
ATOM 771 C CA . MET A 1 93 ? -10.299 -0.659 16.267 1.00 85.19 93 MET A CA 1
ATOM 772 C C . MET A 1 93 ? -11.216 -1.811 16.699 1.00 85.19 93 MET A C 1
ATOM 774 O O . MET A 1 93 ? -11.899 -1.688 17.712 1.00 85.19 93 MET A O 1
ATOM 778 N N . GLN A 1 94 ? -11.150 -2.963 16.027 1.00 86.50 94 GLN A N 1
ATOM 779 C CA . GLN A 1 94 ? -11.910 -4.162 16.407 1.00 86.50 94 GLN A CA 1
ATOM 780 C C . GLN A 1 94 ? -11.557 -4.656 17.820 1.00 86.50 94 GLN A C 1
ATOM 782 O O . GLN A 1 94 ? -12.432 -5.080 18.581 1.00 86.50 94 GLN A O 1
ATOM 787 N N . GLN A 1 95 ? -10.278 -4.588 18.208 1.00 87.00 95 GLN A N 1
ATOM 788 C CA . GLN A 1 95 ? -9.843 -4.929 19.566 1.00 87.00 95 GLN A CA 1
ATOM 789 C C . GLN A 1 95 ? -10.388 -3.950 20.608 1.00 87.00 95 GLN A C 1
ATOM 791 O O . GLN A 1 95 ? -10.834 -4.387 21.673 1.00 87.00 95 GLN A O 1
ATOM 796 N N . ILE A 1 96 ? -10.377 -2.648 20.309 1.00 83.88 96 ILE A N 1
ATOM 797 C CA . ILE A 1 96 ? -10.965 -1.620 21.173 1.00 83.88 96 ILE A CA 1
ATOM 798 C C . ILE A 1 96 ? -12.461 -1.878 21.329 1.00 83.88 96 ILE A C 1
ATOM 800 O O . ILE A 1 96 ? -12.927 -1.976 22.458 1.00 83.88 96 ILE A O 1
ATOM 804 N N . GLU A 1 97 ? -13.196 -2.078 20.235 1.00 81.88 97 GLU A N 1
ATOM 805 C CA . GLU A 1 97 ? -14.634 -2.361 20.271 1.00 81.88 97 GLU A CA 1
ATOM 806 C C . GLU A 1 97 ? -14.949 -3.602 21.111 1.00 81.88 97 GLU A C 1
ATOM 808 O O . GLU A 1 97 ? -15.788 -3.548 22.012 1.00 81.88 97 GLU A O 1
ATOM 813 N N . THR A 1 98 ? -14.221 -4.699 20.886 1.00 84.69 98 THR A N 1
ATOM 814 C CA . THR A 1 98 ? -14.390 -5.947 21.646 1.00 84.69 98 THR A CA 1
ATOM 815 C C . THR A 1 98 ? -14.108 -5.735 23.133 1.00 84.69 98 THR A C 1
ATOM 817 O O . THR A 1 98 ? -14.880 -6.174 23.987 1.00 84.69 98 THR A O 1
ATOM 820 N N . THR A 1 99 ? -13.028 -5.021 23.461 1.00 83.31 99 THR A N 1
ATOM 821 C CA . THR A 1 99 ? -12.658 -4.715 24.849 1.00 83.31 99 THR A CA 1
ATOM 822 C C . THR A 1 99 ? -13.702 -3.821 25.509 1.00 83.31 99 THR A C 1
ATOM 824 O O . THR A 1 99 ? -14.111 -4.078 26.638 1.00 83.31 99 THR A O 1
ATOM 827 N N . THR A 1 100 ? -14.182 -2.797 24.805 1.00 84.81 100 THR A N 1
ATOM 828 C CA . THR A 1 100 ? -15.230 -1.895 25.280 1.00 84.81 100 THR A CA 1
ATOM 829 C C . THR A 1 100 ? -16.526 -2.652 25.549 1.00 84.81 100 THR A C 1
ATOM 831 O O . THR A 1 100 ? -17.104 -2.478 26.619 1.00 84.81 100 THR A O 1
ATOM 834 N N . VAL A 1 101 ? -16.966 -3.533 24.646 1.00 86.12 101 VAL A N 1
ATOM 835 C CA . VAL A 1 101 ? -18.138 -4.392 24.883 1.00 86.12 101 VAL A CA 1
ATOM 836 C C . VAL A 1 101 ? -17.916 -5.295 26.098 1.00 86.12 101 VAL A C 1
ATOM 838 O O . VAL A 1 101 ? -18.788 -5.359 26.963 1.00 86.12 101 VAL A O 1
ATOM 841 N N . GLY A 1 102 ? -16.743 -5.925 26.221 1.00 86.44 102 GLY A N 1
ATOM 842 C CA . GLY A 1 102 ? -16.394 -6.762 27.372 1.00 86.44 102 GLY A CA 1
ATOM 843 C C . GLY A 1 102 ? -16.421 -6.003 28.704 1.00 86.44 102 GLY A C 1
ATOM 844 O O . GLY A 1 102 ? -16.979 -6.498 29.682 1.00 86.44 102 GLY A O 1
ATOM 845 N N . ILE A 1 103 ? -15.900 -4.771 28.741 1.00 87.00 103 ILE A N 1
ATOM 846 C CA . ILE A 1 103 ? -15.969 -3.894 29.922 1.00 87.00 103 ILE A CA 1
ATOM 847 C C . ILE A 1 103 ? -17.426 -3.602 30.281 1.00 87.00 103 ILE A C 1
ATOM 849 O O . ILE A 1 103 ? -17.808 -3.740 31.442 1.00 87.00 103 ILE A O 1
ATOM 853 N N . LYS A 1 104 ? -18.256 -3.228 29.301 1.00 88.25 104 LYS A N 1
ATOM 854 C CA . LYS A 1 104 ? -19.668 -2.923 29.559 1.00 88.25 104 LYS A CA 1
ATOM 855 C C . LYS A 1 104 ? -20.430 -4.159 30.056 1.00 88.25 104 LYS A C 1
ATOM 857 O O . LYS A 1 104 ? -21.215 -4.042 30.993 1.00 88.25 104 LYS A O 1
ATOM 862 N N . GLN A 1 105 ? -20.160 -5.342 29.497 1.00 89.50 105 GLN A N 1
ATOM 863 C CA . GLN A 1 105 ? -20.738 -6.611 29.963 1.00 89.50 105 GLN A CA 1
ATOM 864 C C . GLN A 1 105 ? -20.317 -6.941 31.398 1.00 89.50 105 GLN A C 1
ATOM 866 O O . GLN A 1 105 ? -21.158 -7.327 32.207 1.00 89.50 105 GLN A O 1
ATOM 871 N N . TYR A 1 106 ? -19.037 -6.754 31.733 1.00 89.75 106 TYR A N 1
ATOM 872 C CA . TYR A 1 106 ? -18.533 -6.956 33.090 1.00 89.75 106 TYR A CA 1
ATOM 873 C C . TYR A 1 106 ? -19.234 -6.029 34.088 1.00 89.75 106 TYR A C 1
ATOM 875 O O . TYR A 1 106 ? -19.788 -6.504 35.079 1.00 89.75 106 TYR A O 1
ATOM 883 N N . VAL A 1 107 ? -19.298 -4.730 33.781 1.00 90.19 107 VAL A N 1
ATOM 884 C CA . VAL A 1 107 ? -20.003 -3.732 34.599 1.00 90.19 107 VAL A CA 1
ATOM 885 C C . VAL A 1 107 ? -21.465 -4.130 34.806 1.00 90.19 107 VAL A C 1
ATOM 887 O O . VAL A 1 107 ? -21.925 -4.171 35.946 1.00 90.19 107 VAL A O 1
ATOM 890 N N . LEU A 1 108 ? -22.179 -4.488 33.734 1.00 90.31 108 LEU A N 1
ATOM 891 C CA . LEU A 1 108 ? -23.570 -4.934 33.814 1.00 90.31 108 LEU A CA 1
ATOM 892 C C . LEU A 1 108 ? -23.710 -6.170 34.718 1.00 90.31 108 LEU A C 1
ATOM 894 O O . LEU A 1 108 ? -24.576 -6.201 35.588 1.00 90.31 108 LEU A O 1
ATOM 898 N N . SER A 1 109 ? -22.827 -7.161 34.560 1.00 90.38 109 SER A N 1
ATOM 899 C CA . SER A 1 109 ? -22.855 -8.400 35.343 1.00 90.38 109 SER A CA 1
ATOM 900 C C . SER A 1 109 ? -22.646 -8.161 36.841 1.00 90.38 109 SER A C 1
ATOM 902 O O . SER A 1 109 ? -23.402 -8.701 37.646 1.00 90.38 109 SER A O 1
ATOM 904 N N . CYS A 1 110 ? -21.699 -7.296 37.227 1.00 90.12 110 CYS A N 1
ATOM 905 C CA . CYS A 1 110 ? -21.473 -6.944 38.629 1.00 90.12 110 CYS A CA 1
ATOM 906 C C . CYS A 1 110 ? -22.698 -6.262 39.250 1.00 90.12 110 CYS A C 1
ATOM 908 O O . CYS A 1 110 ? -23.025 -6.513 40.410 1.00 90.12 110 CYS A O 1
ATOM 910 N N . ILE A 1 111 ? -23.391 -5.419 38.477 1.00 90.31 111 ILE A N 1
ATOM 911 C CA . ILE A 1 111 ? -24.597 -4.725 38.936 1.00 90.31 111 ILE A CA 1
ATOM 912 C C . ILE A 1 111 ? -25.767 -5.704 39.082 1.00 90.31 111 ILE A C 1
ATOM 914 O O . ILE A 1 111 ? -26.416 -5.716 40.127 1.00 90.31 111 ILE A O 1
ATOM 918 N N . VAL A 1 112 ? -26.031 -6.522 38.059 1.00 91.00 112 VAL A N 1
ATOM 919 C CA . VAL A 1 112 ? -27.165 -7.464 38.027 1.00 91.00 112 VAL A CA 1
ATOM 920 C C . VAL A 1 112 ? -27.021 -8.552 39.093 1.00 91.00 112 VAL A C 1
ATOM 922 O O . VAL A 1 112 ? -28.003 -8.894 39.746 1.00 91.00 112 VAL A O 1
ATOM 925 N N . ASN A 1 113 ? -25.805 -9.052 39.326 1.00 91.69 113 ASN A N 1
ATOM 926 C CA . ASN A 1 113 ? -25.544 -10.082 40.336 1.00 91.69 113 ASN A CA 1
ATOM 927 C C . ASN A 1 113 ? -25.369 -9.522 41.758 1.00 91.69 113 ASN A C 1
ATOM 929 O O . ASN A 1 113 ? -25.168 -10.295 42.692 1.00 91.69 113 ASN A O 1
A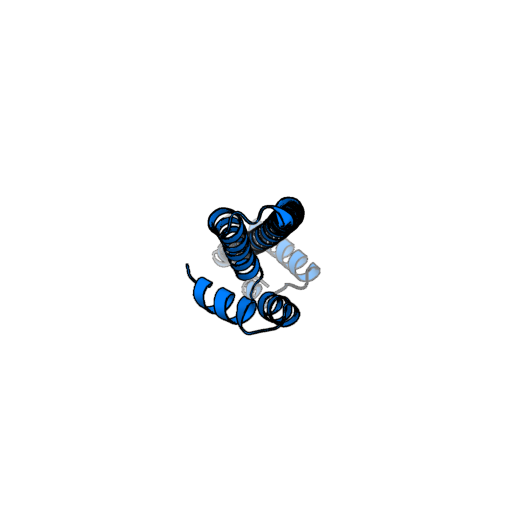TOM 933 N N . ASN A 1 114 ? -25.467 -8.198 41.937 1.00 90.25 114 ASN A N 1
ATOM 934 C CA . ASN A 1 114 ? -25.277 -7.515 43.218 1.00 90.25 114 ASN A CA 1
ATOM 935 C C . ASN A 1 114 ? -23.948 -7.896 43.904 1.00 90.25 114 ASN A C 1
ATOM 937 O O . ASN A 1 114 ? -23.905 -8.190 45.101 1.00 90.25 114 ASN A O 1
ATOM 941 N N . GLU A 1 115 ? -22.869 -7.901 43.117 1.00 92.94 115 GLU A N 1
ATOM 942 C CA . GLU A 1 115 ? -21.507 -8.132 43.603 1.00 92.94 115 GLU A CA 1
ATOM 943 C C . GLU A 1 115 ? -21.107 -7.074 44.655 1.00 92.94 115 GLU A C 1
ATOM 945 O O . GLU A 1 115 ? -21.690 -5.985 44.698 1.00 92.94 115 GLU A O 1
ATOM 950 N N . PRO A 1 116 ? -20.085 -7.324 45.497 1.00 92.50 116 PRO A N 1
ATOM 951 C CA . PRO A 1 116 ? -19.677 -6.397 46.559 1.00 92.50 116 PRO A CA 1
ATOM 952 C C . PRO A 1 116 ? -19.374 -4.963 46.091 1.00 92.50 116 PRO A C 1
ATOM 954 O O . PRO A 1 116 ? -19.516 -4.017 46.862 1.00 92.50 116 PRO A O 1
ATOM 957 N N . ASN A 1 117 ? -18.982 -4.794 44.828 1.00 91.38 117 ASN A N 1
ATOM 958 C CA . ASN A 1 117 ? -18.673 -3.516 44.186 1.00 91.38 117 ASN A CA 1
ATOM 959 C C . ASN A 1 117 ? -19.811 -2.979 43.289 1.00 91.38 117 ASN A C 1
ATOM 961 O O . ASN A 1 117 ? -19.590 -2.056 42.505 1.00 91.38 117 ASN A O 1
ATOM 965 N N . ALA A 1 118 ? -21.033 -3.519 43.375 1.00 89.00 118 ALA A N 1
ATOM 966 C CA . ALA A 1 118 ? -22.145 -3.148 42.493 1.00 89.00 118 ALA A CA 1
ATOM 967 C C . ALA A 1 118 ? -22.476 -1.643 42.518 1.00 89.00 118 ALA A C 1
ATOM 969 O O . ALA A 1 118 ? -22.836 -1.076 41.487 1.00 89.00 118 ALA A O 1
ATOM 970 N N . ALA A 1 119 ? -22.331 -0.975 43.669 1.00 89.12 119 ALA A N 1
ATOM 971 C CA . ALA A 1 119 ? -22.549 0.470 43.785 1.00 89.12 119 ALA A CA 1
ATOM 972 C C . ALA A 1 119 ? -21.527 1.280 42.965 1.00 89.12 119 ALA A C 1
ATOM 974 O O . ALA A 1 119 ? -21.912 2.165 42.202 1.00 89.12 119 ALA A O 1
ATOM 975 N N . GLU A 1 120 ? -20.244 0.923 43.054 1.00 90.19 120 GLU A N 1
ATOM 976 C CA . GLU A 1 120 ? -19.163 1.547 42.278 1.00 90.19 120 GLU A CA 1
ATOM 977 C C . GLU A 1 120 ? -19.348 1.292 40.774 1.00 90.19 120 GLU A C 1
ATOM 979 O O . GLU A 1 120 ? -19.159 2.185 39.946 1.00 90.19 120 GLU A O 1
ATOM 984 N N . MET A 1 121 ? -19.796 0.085 40.409 1.00 91.62 121 MET A N 1
ATOM 985 C CA . MET A 1 121 ? -20.076 -0.277 39.019 1.00 91.62 121 MET A CA 1
ATOM 986 C C . MET A 1 121 ? -21.276 0.484 38.444 1.00 91.62 121 MET A C 1
ATOM 988 O O . MET A 1 121 ? -21.241 0.853 37.272 1.00 91.62 121 MET A O 1
ATOM 992 N N . LYS A 1 122 ? -22.299 0.810 39.249 1.00 90.31 122 LYS A N 1
ATOM 993 C CA . LYS A 1 122 ? -23.402 1.692 38.820 1.00 90.31 122 LYS A CA 1
ATOM 994 C C . LYS A 1 122 ? -22.924 3.107 38.502 1.00 90.31 122 LYS A C 1
ATOM 996 O O . LYS A 1 122 ? -23.333 3.665 37.485 1.00 90.31 122 LYS A O 1
ATOM 1001 N N . GLU A 1 123 ? -22.046 3.683 39.324 1.00 91.31 123 GLU A N 1
ATOM 1002 C CA . GLU A 1 123 ? -21.465 5.002 39.032 1.00 91.31 123 GLU A CA 1
ATOM 1003 C C . GLU A 1 123 ? -20.625 4.978 37.750 1.00 91.31 123 GLU A C 1
ATOM 1005 O O . GLU A 1 123 ? -20.698 5.898 36.930 1.00 91.31 123 GLU A O 1
ATOM 1010 N N . LEU A 1 124 ? -19.844 3.911 37.551 1.00 90.44 124 LEU A N 1
ATOM 1011 C CA . LEU A 1 124 ? -19.079 3.714 36.325 1.00 90.44 124 LEU A CA 1
ATOM 1012 C C . LEU A 1 124 ? -20.000 3.582 35.103 1.00 90.44 124 LEU A C 1
ATOM 1014 O O . LEU A 1 124 ? -19.761 4.247 34.096 1.00 90.44 124 LEU A O 1
ATOM 1018 N N . ALA A 1 125 ? -21.079 2.802 35.198 1.00 91.31 125 ALA A N 1
ATOM 1019 C CA . ALA A 1 125 ? -22.061 2.650 34.126 1.00 91.31 125 ALA A CA 1
ATOM 1020 C C . ALA A 1 125 ? -22.696 3.991 33.730 1.00 91.31 125 ALA A C 1
ATOM 1022 O O . ALA A 1 125 ? -22.776 4.305 32.546 1.00 91.31 125 ALA A O 1
ATOM 1023 N N . GLN A 1 126 ? -23.072 4.830 34.700 1.00 91.31 126 GLN A N 1
ATOM 1024 C CA . GLN A 1 126 ? -23.624 6.162 34.425 1.00 91.31 126 GLN A CA 1
ATOM 1025 C C . GLN A 1 126 ? -22.635 7.066 33.680 1.00 91.31 126 GLN A C 1
ATOM 1027 O O . GLN A 1 126 ? -23.031 7.768 32.749 1.00 91.31 126 GLN A O 1
ATOM 1032 N N . LYS A 1 127 ? -21.346 7.025 34.044 1.00 91.25 127 LYS A N 1
ATOM 1033 C CA . LYS A 1 127 ? -20.290 7.767 33.334 1.00 91.25 127 LYS A CA 1
ATOM 1034 C C . LYS A 1 127 ? -20.101 7.255 31.906 1.00 91.25 127 LYS A C 1
ATOM 1036 O O . LYS A 1 127 ? -19.964 8.067 30.995 1.00 91.25 127 LYS A O 1
ATOM 1041 N N . ILE A 1 128 ? -20.134 5.935 31.699 1.00 89.88 128 ILE A N 1
ATOM 1042 C CA . ILE A 1 128 ? -20.046 5.334 30.359 1.00 89.88 128 ILE A CA 1
ATOM 1043 C C . ILE A 1 128 ? -21.257 5.748 29.512 1.00 89.88 128 ILE A C 1
ATOM 1045 O O . ILE A 1 128 ? -21.074 6.214 28.393 1.00 89.88 128 ILE A O 1
ATOM 1049 N N . ILE A 1 129 ? -22.476 5.671 30.054 1.00 88.94 129 ILE A N 1
ATOM 1050 C CA . ILE A 1 129 ? -23.710 6.095 29.372 1.00 88.94 129 ILE A CA 1
ATOM 1051 C C . ILE A 1 129 ? -23.662 7.581 28.993 1.00 88.94 129 ILE A C 1
ATOM 1053 O O . ILE A 1 129 ? -24.079 7.950 27.897 1.00 88.94 129 ILE A O 1
ATOM 1057 N N . ALA A 1 130 ? -23.171 8.447 29.884 1.00 90.88 130 ALA A N 1
ATOM 1058 C CA . ALA A 1 130 ? -23.019 9.871 29.589 1.00 90.88 130 ALA A CA 1
ATOM 1059 C C . ALA A 1 130 ? -22.045 10.100 28.423 1.00 90.88 130 ALA A C 1
ATOM 1061 O O . ALA A 1 130 ? -22.385 10.803 27.473 1.00 90.88 130 ALA A O 1
ATOM 1062 N N . LEU A 1 131 ? -20.889 9.433 28.451 1.00 88.25 131 LEU A N 1
ATOM 1063 C CA . LEU A 1 131 ? -19.880 9.521 27.398 1.00 88.25 131 LEU A CA 1
ATOM 1064 C C . LEU A 1 131 ? -20.392 8.980 26.052 1.00 88.25 131 LEU A C 1
ATOM 1066 O O . LEU A 1 131 ? -20.172 9.597 25.014 1.00 88.25 131 LEU A O 1
ATOM 1070 N N . GLU A 1 132 ? -21.137 7.875 26.051 1.00 88.06 132 GLU A N 1
ATOM 1071 C CA . GLU A 1 132 ? -21.787 7.349 24.845 1.00 88.06 132 GLU A CA 1
ATOM 1072 C C . GLU A 1 132 ? -22.815 8.324 24.255 1.00 88.06 132 GLU A C 1
ATOM 1074 O O . GLU A 1 132 ? -22.927 8.451 23.035 1.00 88.06 132 GLU A O 1
ATOM 1079 N N . LYS A 1 133 ? -23.583 9.016 25.107 1.00 89.19 133 LYS A N 1
ATOM 1080 C CA . LYS A 1 133 ? -24.563 10.020 24.667 1.00 89.19 133 LYS A CA 1
ATOM 1081 C C . LYS A 1 133 ? -23.877 11.236 24.057 1.00 89.19 133 LYS A C 1
ATOM 1083 O O . LYS A 1 133 ? -24.326 11.710 23.018 1.00 89.19 133 LYS A O 1
ATOM 1088 N N . GLU A 1 134 ? -22.786 11.705 24.660 1.00 91.81 134 GLU A N 1
ATOM 1089 C CA . GLU A 1 134 ? -21.964 12.793 24.113 1.00 91.81 134 GLU A CA 1
ATOM 1090 C C . GLU A 1 134 ? -21.353 12.426 22.754 1.00 91.81 134 GLU A C 1
ATOM 1092 O O . GLU A 1 134 ? -21.285 13.266 21.859 1.00 91.81 134 GLU A O 1
ATOM 1097 N N . GLN A 1 135 ? -20.951 11.165 22.580 1.00 87.31 135 GLN A N 1
ATOM 1098 C CA . GLN A 1 135 ? -20.354 10.659 21.341 1.00 87.31 135 GLN A CA 1
ATOM 1099 C C . GLN A 1 135 ? -21.383 10.194 20.297 1.00 87.31 135 GLN A C 1
ATOM 1101 O O . GLN A 1 135 ? -20.999 9.831 19.187 1.00 87.31 135 GLN A O 1
ATOM 1106 N N . GLY A 1 136 ? -22.680 10.191 20.625 1.00 85.00 136 GLY A N 1
ATOM 1107 C CA . GLY A 1 136 ? -23.742 9.713 19.733 1.00 85.00 136 GLY A CA 1
ATOM 1108 C C . GLY A 1 136 ? -23.738 8.196 19.492 1.00 85.00 136 GLY A C 1
ATOM 1109 O O . GLY A 1 136 ? -24.355 7.733 18.538 1.00 85.00 136 GLY A O 1
ATOM 1110 N N . THR A 1 137 ? -23.058 7.419 20.339 1.00 84.94 137 THR A N 1
ATOM 1111 C CA . THR A 1 137 ? -22.912 5.953 20.238 1.00 84.94 137 THR A CA 1
ATOM 1112 C C . THR A 1 137 ? -23.762 5.193 21.260 1.00 84.94 137 THR A C 1
ATOM 1114 O O . THR A 1 137 ? -23.629 3.978 21.413 1.00 84.94 137 THR A O 1
ATOM 1117 N N . HIS A 1 138 ? -24.635 5.901 21.981 1.00 85.75 138 HIS A N 1
ATOM 1118 C CA . HIS A 1 138 ? -25.468 5.320 23.027 1.00 85.75 138 HIS A CA 1
ATOM 1119 C C . HIS A 1 138 ? -26.455 4.287 22.483 1.00 85.75 138 HIS A C 1
ATOM 1121 O O . HIS A 1 138 ? -27.321 4.609 21.671 1.00 85.75 138 HIS A O 1
ATOM 1127 N N . ASN A 1 139 ? -26.344 3.061 22.997 1.00 83.12 139 ASN A N 1
ATOM 1128 C CA . ASN A 1 139 ? -27.298 1.989 22.759 1.00 83.12 139 ASN A CA 1
ATOM 1129 C C . ASN A 1 139 ? -28.115 1.740 24.043 1.00 83.12 139 ASN A C 1
ATOM 1131 O O . ASN A 1 139 ? -27.572 1.164 24.991 1.00 83.12 139 ASN A O 1
ATOM 1135 N N . PRO A 1 140 ? -29.390 2.165 24.100 1.00 81.62 140 PRO A N 1
ATOM 1136 C CA . PRO A 1 140 ? -30.224 1.994 25.287 1.00 81.62 140 PRO A CA 1
ATOM 1137 C C . PRO A 1 140 ? -30.494 0.518 25.617 1.00 81.62 140 PRO A C 1
ATOM 1139 O O . PRO A 1 140 ? -30.521 0.175 26.797 1.00 81.62 140 PRO A O 1
ATOM 1142 N N . ASP A 1 141 ? -30.584 -0.360 24.612 1.00 84.12 141 ASP A N 1
ATOM 1143 C CA . ASP A 1 141 ? -30.859 -1.795 24.798 1.00 84.12 141 ASP A CA 1
ATOM 1144 C C . ASP A 1 141 ? -29.749 -2.487 25.603 1.00 84.12 141 ASP A C 1
ATOM 1146 O O . ASP A 1 141 ? -29.989 -3.435 26.347 1.00 84.12 141 ASP A O 1
ATOM 1150 N N . PHE A 1 142 ? -28.508 -1.996 25.496 1.00 81.38 142 PHE A N 1
ATOM 1151 C CA . PHE A 1 142 ? -27.374 -2.560 26.228 1.00 81.38 142 PHE A CA 1
ATOM 1152 C C . PHE A 1 142 ? -27.476 -2.311 27.743 1.00 81.38 142 PHE A C 1
ATOM 1154 O O . PHE A 1 142 ? -27.002 -3.114 28.546 1.00 81.38 142 PHE A O 1
ATOM 1161 N N . TRP A 1 143 ? -28.087 -1.196 28.140 1.00 86.38 143 TRP A N 1
ATOM 1162 C CA . TRP A 1 143 ? -28.142 -0.743 29.529 1.00 86.38 143 TRP A CA 1
ATOM 1163 C C . TRP A 1 143 ? -29.512 -0.950 30.185 1.00 86.38 143 TRP A C 1
ATOM 1165 O O . TRP A 1 143 ? -29.658 -0.644 31.365 1.00 86.38 143 TRP A O 1
ATOM 1175 N N . GLU A 1 144 ? -30.494 -1.495 29.461 1.00 85.00 144 GLU A N 1
ATOM 1176 C CA . GLU A 1 144 ? -31.879 -1.676 29.925 1.00 85.00 144 GLU A CA 1
ATOM 1177 C C . GLU A 1 144 ? -31.971 -2.419 31.268 1.00 85.00 144 GLU A C 1
ATOM 1179 O O . GLU A 1 144 ? -32.788 -2.076 32.112 1.00 85.00 144 GLU A O 1
ATOM 1184 N N . ALA A 1 145 ? -31.086 -3.387 31.525 1.00 74.81 145 ALA A N 1
ATOM 1185 C CA . ALA A 1 145 ? -31.099 -4.158 32.771 1.00 74.81 145 ALA A CA 1
ATOM 1186 C C . ALA A 1 145 ? -30.739 -3.346 34.035 1.00 74.81 145 ALA A C 1
ATOM 1188 O O . ALA A 1 145 ? -30.884 -3.857 35.148 1.00 74.81 145 ALA A O 1
ATOM 1189 N N . ILE A 1 146 ? -30.221 -2.121 33.885 1.00 76.38 146 ILE A N 1
ATOM 1190 C CA . ILE A 1 146 ? -29.767 -1.273 34.999 1.00 76.38 146 ILE A CA 1
ATOM 1191 C C . ILE A 1 146 ? -30.308 0.169 34.953 1.00 76.38 146 ILE A C 1
ATOM 1193 O O . ILE A 1 146 ? -29.993 0.943 35.863 1.00 76.38 146 ILE A O 1
ATOM 1197 N N . LEU A 1 147 ? -31.062 0.525 33.905 1.00 69.19 147 LEU A N 1
ATOM 1198 C CA . LEU A 1 147 ? -31.773 1.801 33.735 1.00 69.19 147 LEU A CA 1
ATOM 1199 C C . LEU A 1 147 ? -33.193 1.712 34.307 1.00 69.19 147 LEU A C 1
ATOM 1201 O O . LEU A 1 147 ? -33.629 2.732 34.887 1.00 69.19 147 LEU A O 1
#

Radius of gyration: 31.87 Å; chains: 1; bounding box: 60×27×83 Å

Sequence (147 aa):
MYYKQQLFDIIFNENPTSFIKWLTKQPLKEQVVILREFKQMVLQNMFKSQNFSIADTVKALSKTIDEYEKEVLAELDAEAQHKEALEEQEKAMQQIETTTVGIKQYVLSCIVNNEPNAAEMKELAQKIIALEKEQGTHNPDFWEAIL

pLDDT: mean 87.3, std 7.1, range [55.44, 96.38]

Foldseek 3Di:
DVCVVVCCCCVPVHDPVSVVVVLVVDDLVVSLVVLVVVLVVVVVCCVVVVVCVCVVVSVVSVVVSVVSSVVSVVVVVVVVVVVVVVVVVVVVVVVVVVVVLVLLVVLLVCLLVVPPCNVVSLVVNVVVQVVCVVVVNHDCVSCVSPD